Protein AF-A0A926AZD2-F1 (afdb_monomer_lite)

Secondary structure (DSSP, 8-state):
-------HHHHHHHS-HHHHHHHHH---PPTT-STTTT---

Structure (mmCIF, N/CA/C/O backbone):
data_AF-A0A926AZD2-F1
#
_entry.id   AF-A0A926AZD2-F1
#
loop_
_atom_site.group_PDB
_atom_site.id
_atom_site.type_symbol
_atom_site.label_atom_id
_atom_site.label_alt_id
_atom_site.label_comp_id
_atom_site.label_asym_id
_atom_site.label_entity_id
_atom_site.label_seq_id
_atom_site.pdbx_PDB_ins_code
_atom_site.Cartn_x
_atom_site.Cartn_y
_atom_site.Cartn_z
_atom_site.occupancy
_atom_site.B_iso_or_equiv
_atom_site.auth_seq_id
_atom_site.auth_comp_id
_atom_site.auth_asym_id
_atom_site.auth_atom_id
_atom_site.pdbx_PDB_model_num
ATOM 1 N N . MET A 1 1 ? -6.013 21.831 5.552 1.00 70.62 1 MET A N 1
ATOM 2 C CA . MET A 1 1 ? -6.304 20.584 4.809 1.00 70.62 1 MET A CA 1
ATOM 3 C C . MET A 1 1 ? -7.202 19.720 5.683 1.00 70.62 1 MET A C 1
ATOM 5 O O . MET A 1 1 ? -6.886 19.575 6.859 1.00 70.62 1 MET A O 1
ATOM 9 N N . GLN A 1 2 ? -8.332 19.222 5.178 1.00 89.12 2 GLN A N 1
ATOM 10 C CA . GLN A 1 2 ? -9.180 18.315 5.963 1.00 89.12 2 GLN A CA 1
ATOM 11 C C . GLN A 1 2 ? -8.580 16.904 5.977 1.00 89.12 2 GLN A C 1
ATOM 13 O O . GLN A 1 2 ? -8.017 16.455 4.979 1.00 89.12 2 GLN A O 1
ATOM 18 N N . LYS A 1 3 ? -8.677 16.213 7.116 1.00 91.62 3 LYS A N 1
ATOM 19 C CA . LYS A 1 3 ? -8.170 14.845 7.265 1.00 91.62 3 LYS A CA 1
ATOM 20 C C . LYS A 1 3 ? -9.118 13.865 6.580 1.00 91.62 3 LYS A C 1
ATOM 22 O O . LYS A 1 3 ? -10.321 13.903 6.817 1.00 91.62 3 LYS A O 1
ATOM 27 N N . VAL A 1 4 ? -8.571 12.949 5.784 1.00 92.69 4 VAL A N 1
ATOM 28 C CA . VAL A 1 4 ? -9.351 11.841 5.220 1.00 92.69 4 VAL A CA 1
ATOM 29 C C . VAL A 1 4 ? -9.620 10.819 6.324 1.00 92.69 4 VAL A C 1
ATOM 31 O O . VAL A 1 4 ? -8.692 10.208 6.855 1.00 92.69 4 VAL A O 1
ATOM 34 N N . LEU A 1 5 ? -10.895 10.638 6.666 1.00 95.25 5 LEU A N 1
ATOM 35 C CA . LEU A 1 5 ? -11.367 9.652 7.635 1.00 95.25 5 LEU A CA 1
ATOM 36 C C . LEU A 1 5 ? -12.203 8.603 6.902 1.00 95.25 5 LEU A C 1
ATOM 38 O O . LEU A 1 5 ? -13.249 8.916 6.342 1.00 95.25 5 LEU A O 1
ATOM 42 N N . LYS A 1 6 ? -11.715 7.364 6.883 1.00 95.62 6 LYS A N 1
ATOM 43 C CA . LYS A 1 6 ? -12.388 6.200 6.297 1.00 95.62 6 LYS A CA 1
ATOM 44 C C . LYS A 1 6 ? -12.074 4.974 7.145 1.00 95.62 6 LYS A C 1
ATOM 46 O O . LYS A 1 6 ? -10.943 4.830 7.622 1.00 95.62 6 LYS A O 1
ATOM 51 N N . SER A 1 7 ? -13.070 4.114 7.312 1.00 97.12 7 SER A N 1
ATOM 52 C CA . SER A 1 7 ? -12.927 2.808 7.956 1.00 97.12 7 SER A CA 1
ATOM 53 C C . SER A 1 7 ? -12.068 1.861 7.118 1.00 97.12 7 SER A C 1
ATOM 55 O O . SER A 1 7 ? -11.838 2.094 5.931 1.00 97.12 7 SER A O 1
ATOM 57 N N . ASP A 1 8 ? -11.587 0.787 7.740 1.00 96.56 8 ASP A N 1
ATOM 58 C CA . ASP A 1 8 ? -10.800 -0.233 7.045 1.00 96.56 8 ASP A CA 1
ATOM 59 C C . ASP A 1 8 ? -11.581 -0.880 5.891 1.00 96.56 8 ASP A C 1
ATOM 61 O O . ASP A 1 8 ? -11.060 -1.013 4.787 1.00 96.56 8 ASP A O 1
ATOM 65 N N . GLU A 1 9 ? -12.862 -1.169 6.120 1.00 97.56 9 GLU A N 1
ATOM 66 C CA . GLU A 1 9 ? -13.777 -1.740 5.130 1.00 97.56 9 GLU A CA 1
ATOM 67 C C . GLU A 1 9 ? -13.949 -0.823 3.910 1.00 97.56 9 GLU A C 1
ATOM 69 O O . GLU A 1 9 ? -13.803 -1.255 2.770 1.00 97.56 9 GLU A O 1
ATOM 74 N N . GLN A 1 10 ? -14.148 0.480 4.135 1.00 98.12 10 GLN A N 1
ATOM 75 C CA . GLN A 1 10 ? -14.240 1.457 3.044 1.00 98.12 10 GLN A CA 1
ATOM 76 C C . GLN A 1 10 ? -12.950 1.523 2.214 1.00 98.12 10 GLN A C 1
ATOM 78 O O . GLN A 1 10 ? -13.004 1.730 1.004 1.00 98.12 10 GLN A O 1
ATOM 83 N N . TRP A 1 11 ? -11.783 1.337 2.839 1.00 98.00 11 TRP A N 1
ATOM 84 C CA . TRP A 1 11 ? -10.523 1.252 2.100 1.00 98.00 11 TRP A CA 1
ATOM 85 C C . TRP A 1 11 ? -10.388 -0.045 1.310 1.00 98.00 11 TRP A C 1
ATOM 87 O O . TRP A 1 11 ? -9.912 0.006 0.179 1.00 98.00 11 TRP A O 1
ATOM 97 N N . ARG A 1 12 ? -10.815 -1.184 1.867 1.00 97.38 12 ARG A N 1
ATOM 98 C CA . ARG A 1 12 ? -10.817 -2.477 1.163 1.00 97.38 12 ARG A CA 1
ATOM 99 C C . ARG A 1 12 ? -11.743 -2.481 -0.049 1.00 97.38 12 ARG A C 1
ATOM 101 O O . ARG A 1 12 ? -11.408 -3.102 -1.045 1.00 97.38 12 ARG A O 1
ATOM 108 N N . GLN A 1 13 ? -12.869 -1.774 0.025 1.00 98.00 13 GLN A N 1
ATOM 109 C CA . GLN A 1 13 ? -13.805 -1.637 -1.095 1.00 98.00 13 GLN A CA 1
ATOM 110 C C . GLN A 1 13 ? -13.282 -0.704 -2.194 1.00 98.00 13 GLN A C 1
ATOM 112 O O . GLN A 1 13 ? -13.582 -0.907 -3.366 1.00 98.00 13 GLN A O 1
ATOM 117 N N . GLN A 1 14 ? -12.513 0.327 -1.830 1.00 97.94 14 GLN A N 1
ATOM 118 C CA . GLN A 1 14 ? -12.006 1.308 -2.791 1.00 97.94 14 GLN A CA 1
ATOM 119 C C . GLN A 1 14 ? -10.708 0.872 -3.487 1.00 97.94 14 GLN A C 1
ATOM 121 O O . GLN A 1 14 ? -10.440 1.301 -4.608 1.00 97.94 14 GLN A O 1
ATOM 126 N N . LEU A 1 15 ? -9.867 0.092 -2.811 1.00 97.94 15 LEU A N 1
ATOM 127 C CA . LEU A 1 15 ? -8.552 -0.300 -3.306 1.00 97.94 15 LEU A CA 1
ATOM 128 C C . LEU A 1 15 ? -8.585 -1.719 -3.864 1.00 97.94 15 LEU A C 1
ATOM 130 O O . LEU A 1 15 ? -9.282 -2.590 -3.351 1.00 97.94 15 LEU A O 1
ATOM 134 N N . THR A 1 16 ? -7.746 -1.985 -4.864 1.00 97.94 16 THR A N 1
ATOM 135 C CA . THR A 1 16 ? -7.451 -3.377 -5.223 1.00 97.94 16 THR A CA 1
ATOM 136 C C . THR A 1 16 ? -6.774 -4.093 -4.043 1.00 97.94 16 THR A C 1
ATOM 138 O O . THR A 1 16 ? -6.122 -3.439 -3.215 1.00 97.94 16 THR A O 1
ATOM 141 N N . PRO A 1 17 ? -6.858 -5.435 -3.959 1.00 97.62 17 PRO A N 1
ATOM 142 C CA . 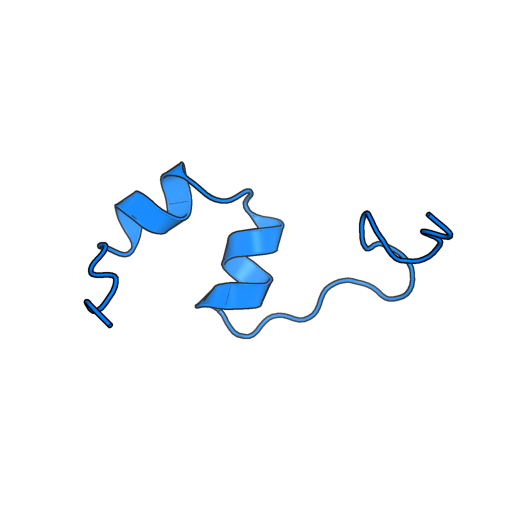PRO A 1 17 ? -6.218 -6.189 -2.881 1.00 97.62 17 PRO A CA 1
ATOM 143 C C . PRO A 1 17 ? -4.723 -5.879 -2.721 1.00 97.62 17 PRO A C 1
ATOM 145 O O . PRO A 1 17 ? -4.229 -5.757 -1.599 1.00 97.62 17 PRO A O 1
ATOM 148 N N . GLU A 1 18 ? -4.001 -5.694 -3.830 1.00 97.31 18 GLU A N 1
ATOM 149 C CA . GLU A 1 18 ? -2.579 -5.355 -3.803 1.00 97.31 18 GLU A CA 1
ATOM 150 C C . GLU A 1 18 ? -2.322 -3.928 -3.304 1.00 97.31 18 GLU A C 1
ATOM 152 O O . GLU A 1 18 ? -1.490 -3.737 -2.416 1.00 97.31 18 GLU A O 1
ATOM 157 N N . GLN A 1 19 ? -3.074 -2.936 -3.792 1.00 98.00 19 GLN A N 1
ATOM 158 C CA . GLN A 1 19 ? -2.950 -1.551 -3.322 1.00 98.00 19 GLN A CA 1
ATOM 159 C C . GLN A 1 19 ? -3.253 -1.432 -1.827 1.00 98.00 19 GLN A C 1
ATOM 161 O O . GLN A 1 19 ? -2.534 -0.734 -1.110 1.00 98.00 19 GLN A O 1
ATOM 166 N N . TYR A 1 20 ? -4.281 -2.125 -1.328 1.00 98.31 20 TYR A N 1
ATOM 167 C CA . TYR A 1 20 ? -4.594 -2.161 0.100 1.00 98.31 20 TYR A CA 1
ATOM 168 C C . TYR A 1 20 ? -3.456 -2.801 0.909 1.00 98.31 20 TYR A C 1
ATOM 170 O O . TYR A 1 20 ? -2.999 -2.225 1.901 1.00 98.31 20 TYR A O 1
ATOM 178 N N . ARG A 1 21 ? -2.938 -3.953 0.462 1.00 98.12 21 ARG A N 1
ATOM 179 C CA . ARG A 1 21 ? -1.801 -4.632 1.103 1.00 98.12 21 ARG A CA 1
ATOM 180 C C . ARG A 1 21 ? -0.577 -3.719 1.195 1.00 98.12 21 ARG A C 1
ATOM 182 O O . ARG A 1 21 ? 0.026 -3.601 2.260 1.00 98.12 21 ARG A O 1
ATOM 189 N N . VAL A 1 22 ? -0.220 -3.042 0.108 1.00 97.75 22 VAL A N 1
ATOM 190 C CA . VAL A 1 22 ? 0.947 -2.150 0.072 1.00 97.75 22 VAL A CA 1
ATOM 191 C C . VAL A 1 22 ? 0.726 -0.916 0.954 1.00 97.75 22 VAL A C 1
ATOM 193 O O . VAL A 1 22 ? 1.492 -0.663 1.881 1.00 97.75 22 VAL A O 1
ATOM 196 N N . THR A 1 23 ? -0.368 -0.180 0.741 1.00 97.06 23 THR A N 1
ATOM 197 C CA . THR A 1 23 ? -0.587 1.132 1.382 1.00 97.06 23 THR A CA 1
ATOM 198 C C . THR A 1 23 ? -1.068 1.062 2.834 1.00 97.06 23 THR A C 1
ATOM 200 O O . THR A 1 23 ? -0.802 1.981 3.610 1.00 97.06 23 THR A O 1
ATOM 203 N N . ARG A 1 24 ? -1.785 0.000 3.231 1.00 97.50 24 ARG A N 1
ATOM 204 C CA . ARG A 1 24 ? -2.400 -0.119 4.570 1.00 97.50 24 ARG A CA 1
ATOM 205 C C . ARG A 1 24 ? -1.786 -1.224 5.419 1.00 97.50 24 ARG A C 1
ATOM 207 O O . ARG A 1 24 ? -1.751 -1.077 6.637 1.00 97.50 24 ARG A O 1
ATOM 214 N N . GLN A 1 25 ? -1.249 -2.280 4.807 1.00 98.00 25 GLN A N 1
ATOM 215 C CA . GLN A 1 25 ? -0.597 -3.384 5.529 1.00 98.00 25 GLN A CA 1
ATOM 216 C C . GLN A 1 25 ? 0.936 -3.321 5.483 1.00 98.00 25 GLN A C 1
ATOM 218 O 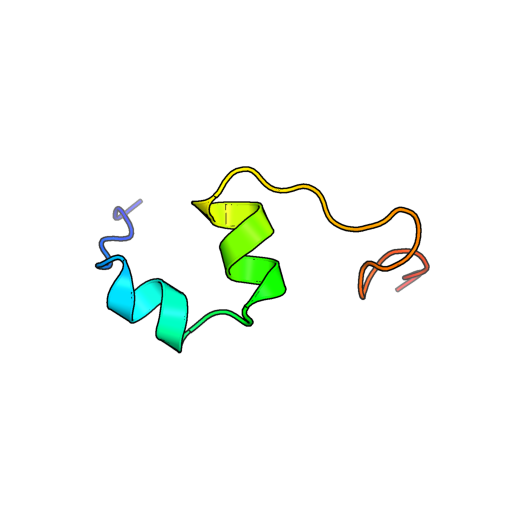O . GLN A 1 25 ? 1.593 -4.270 5.904 1.00 98.00 25 GLN A O 1
ATOM 223 N N . LYS A 1 26 ? 1.512 -2.204 5.010 1.00 98.00 26 LYS A N 1
ATOM 224 C CA . LYS A 1 26 ? 2.967 -2.001 4.871 1.00 98.00 26 LYS A CA 1
ATOM 225 C C . LYS A 1 26 ? 3.640 -3.065 3.992 1.00 98.00 26 LYS A C 1
ATOM 227 O O . LYS A 1 26 ? 4.793 -3.422 4.217 1.00 98.00 26 LYS A O 1
ATOM 232 N N . GLY A 1 27 ? 2.907 -3.606 3.021 1.00 97.56 27 GLY A N 1
ATOM 233 C CA . GLY A 1 27 ? 3.463 -4.526 2.041 1.00 97.56 27 GLY A CA 1
ATOM 234 C C . GLY A 1 27 ? 4.331 -3.806 1.0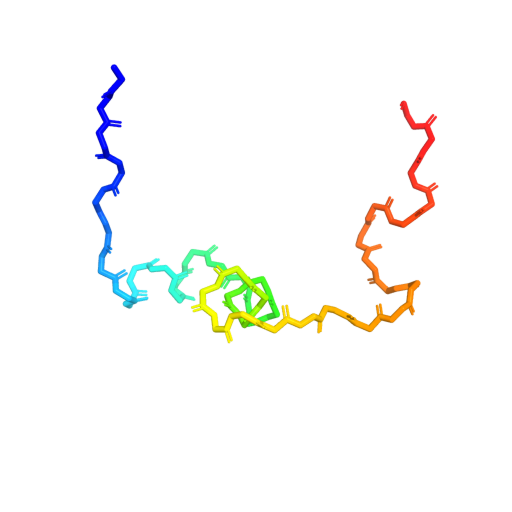11 1.00 97.56 27 GLY A C 1
ATOM 235 O O . GLY A 1 27 ? 4.182 -2.611 0.780 1.00 97.56 27 GLY A O 1
ATOM 236 N N . THR A 1 28 ? 5.177 -4.570 0.331 1.00 97.94 28 THR A N 1
ATOM 237 C CA . THR A 1 28 ? 5.906 -4.118 -0.861 1.00 97.94 28 THR A CA 1
ATOM 238 C C . THR A 1 28 ? 5.352 -4.856 -2.077 1.00 97.94 28 THR A C 1
ATOM 240 O O . THR A 1 28 ? 5.005 -6.042 -1.980 1.00 97.94 28 THR A O 1
ATOM 243 N N . GLU A 1 29 ? 5.188 -4.165 -3.202 1.00 97.75 29 GLU A N 1
ATOM 244 C CA . GLU A 1 29 ? 4.902 -4.815 -4.485 1.00 97.75 29 GLU A CA 1
ATOM 245 C C . GLU A 1 29 ? 6.109 -5.633 -4.960 1.00 97.75 29 GLU A C 1
ATOM 247 O O . GLU A 1 29 ? 7.228 -5.486 -4.461 1.00 97.75 29 GLU A O 1
ATOM 252 N N . ARG A 1 30 ? 5.878 -6.555 -5.894 1.00 97.19 30 ARG A N 1
ATOM 253 C CA . ARG A 1 30 ? 6.977 -7.322 -6.485 1.00 97.19 30 ARG A CA 1
ATOM 254 C C . ARG A 1 30 ? 7.839 -6.396 -7.352 1.00 97.19 30 ARG A C 1
ATOM 256 O O . ARG A 1 30 ? 7.299 -5.485 -7.980 1.00 97.19 30 ARG A O 1
ATOM 263 N N . PRO A 1 31 ? 9.162 -6.622 -7.407 1.00 97.44 31 PRO A N 1
ATOM 264 C CA . PRO A 1 31 ? 10.041 -5.789 -8.214 1.00 97.44 31 PRO A CA 1
ATOM 265 C C . PRO A 1 31 ? 9.613 -5.841 -9.683 1.00 97.44 31 PRO A C 1
ATOM 267 O O . PRO A 1 31 ? 9.337 -6.918 -10.210 1.00 97.44 31 PRO A O 1
ATOM 270 N N . PHE A 1 32 ? 9.580 -4.670 -10.318 1.00 96.00 32 PHE A N 1
ATOM 271 C CA . PHE A 1 32 ? 9.223 -4.485 -11.727 1.00 96.00 32 PHE A CA 1
ATOM 272 C C . PHE A 1 32 ? 7.801 -4.947 -12.106 1.00 96.00 32 PHE A C 1
ATOM 274 O O . PHE A 1 32 ? 7.568 -5.381 -13.230 1.00 96.00 32 PHE A O 1
ATOM 281 N N . CYS A 1 33 ? 6.849 -4.907 -11.166 1.00 95.38 33 CYS A N 1
ATOM 282 C CA . CYS A 1 33 ? 5.449 -5.291 -11.408 1.00 95.38 33 CYS A CA 1
ATOM 283 C C . CYS A 1 33 ? 4.444 -4.139 -11.232 1.00 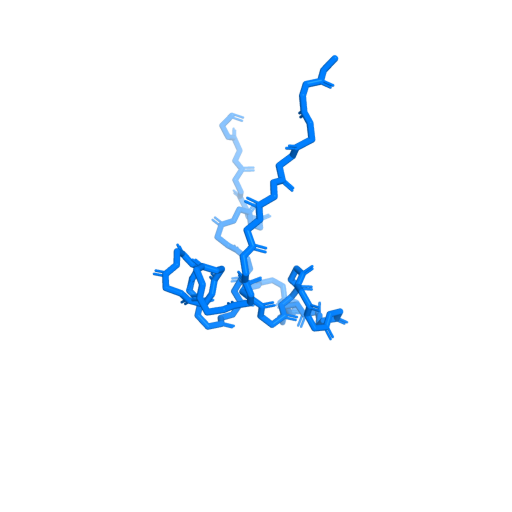95.38 33 CYS A C 1
ATOM 285 O O . CYS A 1 33 ? 3.246 -4.356 -11.411 1.00 95.38 33 CYS A O 1
ATOM 287 N N . GLY A 1 34 ? 4.895 -2.940 -10.860 1.00 95.75 34 GLY A N 1
ATOM 288 C CA . GLY A 1 34 ? 4.019 -1.791 -10.665 1.00 95.75 34 GLY A CA 1
ATOM 289 C C . GLY A 1 34 ? 3.475 -1.274 -11.998 1.00 95.75 34 GLY A C 1
ATOM 290 O O . GLY A 1 34 ? 4.191 -1.222 -12.997 1.00 95.75 34 GLY A O 1
ATOM 291 N N . ALA A 1 35 ? 2.220 -0.816 -12.016 1.00 96.00 35 ALA A N 1
ATOM 292 C CA . ALA A 1 35 ? 1.576 -0.293 -13.231 1.00 96.00 35 ALA A CA 1
ATOM 293 C C . ALA A 1 35 ? 2.340 0.878 -13.885 1.00 96.00 35 ALA A C 1
ATOM 295 O O . ALA A 1 35 ? 2.165 1.150 -15.069 1.00 96.00 35 ALA A O 1
ATOM 296 N N . PHE A 1 36 ? 3.192 1.555 -13.112 1.00 96.75 36 PHE A N 1
ATOM 297 C CA . PHE A 1 36 ? 3.993 2.695 -13.550 1.00 96.75 36 PHE A CA 1
ATOM 298 C C . PHE A 1 36 ? 5.501 2.421 -13.564 1.00 96.75 36 PHE A C 1
ATOM 300 O O . PHE A 1 36 ? 6.272 3.366 -13.687 1.00 96.75 36 PHE A O 1
ATOM 307 N N . THR A 1 37 ? 5.944 1.162 -13.440 1.00 97.19 37 THR A N 1
ATOM 308 C CA . THR A 1 37 ? 7.379 0.822 -13.416 1.00 97.19 37 THR A CA 1
ATOM 309 C C . THR A 1 37 ? 8.135 1.383 -14.627 1.00 97.19 37 THR A C 1
ATOM 311 O O . THR A 1 37 ? 9.218 1.928 -14.449 1.00 97.19 37 THR A O 1
ATOM 314 N N . ASP A 1 38 ? 7.552 1.313 -15.826 1.00 96.75 38 ASP A N 1
ATOM 315 C CA . ASP A 1 38 ? 8.180 1.773 -17.075 1.00 96.75 38 ASP A CA 1
ATOM 316 C C . ASP 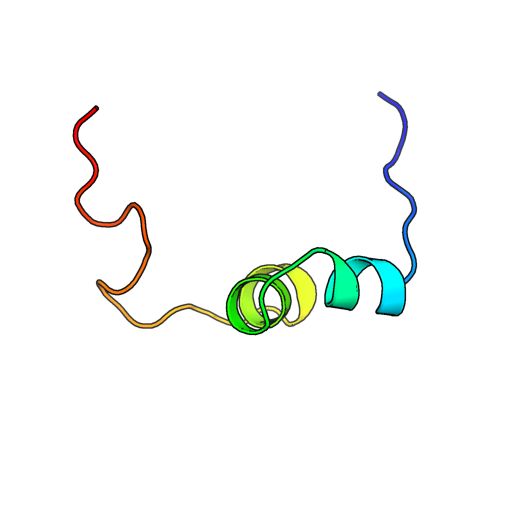A 1 38 ? 7.451 2.968 -17.706 1.00 96.75 38 ASP A C 1
ATOM 318 O O . ASP A 1 38 ? 7.528 3.190 -18.917 1.00 96.75 38 ASP A O 1
ATOM 322 N N . ASN A 1 39 ? 6.694 3.725 -16.910 1.00 97.2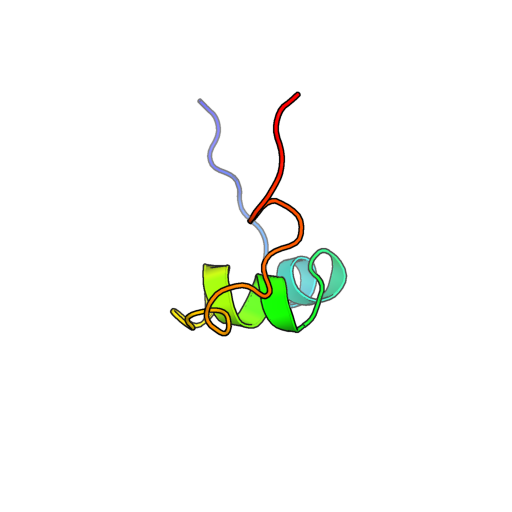5 39 ASN A N 1
ATOM 323 C CA . ASN A 1 39 ? 5.969 4.886 -17.411 1.00 97.25 39 ASN A CA 1
ATOM 324 C C . ASN A 1 39 ? 6.950 6.015 -17.800 1.00 97.25 39 ASN A C 1
ATOM 326 O O . ASN A 1 39 ? 7.894 6.300 -17.067 1.00 97.25 39 ASN A O 1
ATOM 330 N N . LYS A 1 40 ? 6.746 6.621 -18.979 1.00 95.75 40 LYS A N 1
ATOM 331 C CA . LYS A 1 40 ? 7.623 7.656 -19.577 1.00 95.75 40 LYS A CA 1
ATOM 332 C C . LYS A 1 40 ? 6.850 8.891 -20.053 1.00 95.75 40 LYS A C 1
ATOM 334 O O . LYS A 1 40 ? 7.361 9.637 -20.886 1.00 95.75 40 LYS A O 1
ATOM 339 N N . GLU A 1 41 ? 5.606 9.012 -19.605 1.00 90.81 41 GLU A N 1
ATOM 340 C CA . GLU A 1 41 ? 4.722 10.134 -19.938 1.00 90.81 41 GLU A CA 1
ATOM 341 C C . GLU A 1 41 ? 5.202 11.434 -19.276 1.00 90.81 41 GLU A C 1
ATOM 343 O O . GLU A 1 41 ? 5.825 11.357 -18.189 1.00 90.81 41 GLU A O 1
#

pLDDT: mean 95.97, std 4.5, range [70.62, 98.31]

Radius of gyration: 12.92 Å; chains: 1; bounding box: 24×28×28 Å

Foldseek 3Di:
DDDDDDDLVRVPVVDDPVCCCVVPVVDDDDPPPDPCSPPDD

Sequence (41 aa):
MQKVLKSDEQWRQQLTPEQYRVTRQKGTERPFCGAFTDNKE